Protein AF-A0A8S2L380-F1 (afdb_monomer_lite)

Secondary structure (DSSP, 8-state):
--HHHHHHHHHHHHHHHHHHHH---SPPPHHHHHHHHHHHHHHHGGGS---HHHHHHHHHHHHHTT--HHHHHHHHT--TTSS-HHHHTTTS---HHHHHHHHHHHHHHHTTTS---HHHHHHHHHHH--

Foldseek 3Di:
DDPVVVVVVLLVQLQVCCCVLQVDNDDDDLLLLLLLLLLLLQLLCQVPDHDPQLLCLSLVVSVSSPRDPVSSVSSSPDDHPPDDNCRSCVPPDQDPSSLVSSLVSSQCSNCSVPDHDPRSVVSSVVSVVD

InterPro domains:
  IPR029024 TerB-like [G3DSA:1.10.3680.10] (6-130)
  IPR029024 TerB-like [SSF158682] (22-128)

Sequence (130 aa):
MSNQSENDLCSRISKWIYHELWNCNYSPSRDNCIAYGKALVNIASADGYLGDDELNWVVGYMAAIGAPADTIETIKKYKANSEQFDDIFKNVKATTSAKTGLIYDGFKAASADNVLHDREKDAIYKLGDK

pLDDT: mean 88.64, std 9.22, range [52.59, 98.38]

Radius of gyration: 14.62 Å; chains: 1; bounding box: 38×32×36 Å

Organism: NCBI:txid1234261

Structure (mmCIF, N/CA/C/O backbone):
data_AF-A0A8S2L380-F1
#
_entry.id   AF-A0A8S2L380-F1
#
loop_
_atom_site.group_PDB
_atom_site.id
_atom_site.type_symbol
_atom_site.label_atom_id
_atom_site.label_alt_id
_atom_site.label_comp_id
_atom_site.label_asym_id
_atom_site.label_entity_id
_atom_site.label_seq_id
_atom_site.pdbx_PDB_ins_code
_atom_site.Cartn_x
_atom_site.Cartn_y
_atom_site.Cartn_z
_atom_site.occupancy
_atom_site.B_iso_or_equiv
_atom_site.auth_seq_id
_atom_site.auth_comp_id
_atom_site.auth_asym_id
_atom_site.auth_atom_id
_atom_site.pdbx_PDB_model_num
ATOM 1 N N . MET A 1 1 ? 21.328 -15.653 -15.738 1.00 53.34 1 MET A N 1
ATOM 2 C CA . MET A 1 1 ? 20.736 -14.644 -16.643 1.00 53.34 1 MET A CA 1
ATOM 3 C C . MET A 1 1 ? 21.365 -13.301 -16.294 1.00 53.34 1 MET A C 1
ATOM 5 O O . MET A 1 1 ? 21.823 -13.156 -15.171 1.00 53.34 1 MET A O 1
ATOM 9 N N . SER A 1 2 ? 21.544 -12.375 -17.239 1.00 63.50 2 SER A N 1
ATOM 10 C CA . SER A 1 2 ? 22.141 -11.070 -16.907 1.00 63.50 2 SER A CA 1
ATOM 11 C C . SER A 1 2 ? 21.123 -10.213 -16.144 1.00 63.50 2 SER A C 1
ATOM 13 O O . SER A 1 2 ? 19.939 -10.249 -16.486 1.00 63.50 2 SER A O 1
ATOM 15 N N . ASN A 1 3 ? 21.570 -9.391 -15.183 1.00 70.56 3 ASN A N 1
ATOM 16 C CA . ASN A 1 3 ? 20.704 -8.446 -14.449 1.00 70.56 3 ASN A CA 1
ATOM 17 C C . ASN A 1 3 ? 19.871 -7.555 -15.395 1.00 70.56 3 ASN A C 1
ATOM 19 O O . ASN A 1 3 ? 18.764 -7.145 -15.069 1.00 70.56 3 ASN A O 1
ATOM 23 N N . GLN A 1 4 ? 20.377 -7.290 -16.604 1.00 70.00 4 GLN A N 1
ATOM 24 C CA . GLN A 1 4 ? 19.674 -6.545 -17.651 1.00 70.00 4 GLN A CA 1
ATOM 25 C C . GLN A 1 4 ? 18.389 -7.249 -18.132 1.00 70.00 4 GLN A C 1
ATOM 27 O O . GLN A 1 4 ? 17.383 -6.588 -18.369 1.00 70.00 4 GLN A O 1
ATOM 32 N N . SER A 1 5 ? 18.423 -8.578 -18.281 1.00 70.69 5 SER A N 1
ATOM 33 C CA . SER A 1 5 ? 17.288 -9.375 -18.776 1.00 70.69 5 SER A CA 1
ATOM 34 C C . SER A 1 5 ? 16.176 -9.535 -17.735 1.00 70.69 5 SER A C 1
ATOM 36 O O . SER A 1 5 ? 14.998 -9.486 -18.080 1.00 70.69 5 SER A O 1
ATOM 38 N N . GLU A 1 6 ? 16.541 -9.648 -16.457 1.00 69.81 6 GLU A N 1
ATOM 39 C CA . GLU A 1 6 ? 15.591 -9.704 -15.340 1.00 69.81 6 GLU A CA 1
ATOM 40 C C . GLU A 1 6 ? 14.911 -8.345 -15.123 1.00 69.81 6 GLU A C 1
ATOM 42 O O . GLU A 1 6 ? 13.691 -8.277 -14.984 1.00 69.81 6 GLU A O 1
ATOM 47 N N . ASN A 1 7 ? 15.669 -7.247 -15.217 1.00 74.19 7 ASN A N 1
ATOM 48 C CA . ASN A 1 7 ? 15.118 -5.894 -15.128 1.00 74.19 7 ASN A CA 1
ATOM 49 C C . ASN A 1 7 ? 14.128 -5.572 -16.266 1.00 74.19 7 ASN A C 1
ATOM 51 O O . ASN A 1 7 ? 13.128 -4.891 -16.029 1.00 74.19 7 ASN A O 1
ATOM 55 N N . ASP A 1 8 ? 14.366 -6.074 -17.486 1.00 82.88 8 ASP A N 1
ATOM 56 C CA . ASP A 1 8 ? 13.430 -5.903 -18.610 1.00 82.88 8 ASP A CA 1
ATOM 57 C C . ASP A 1 8 ? 12.108 -6.651 -18.367 1.00 82.88 8 ASP A C 1
ATOM 59 O O . ASP A 1 8 ? 11.029 -6.100 -18.592 1.00 82.88 8 ASP A O 1
ATOM 63 N N . LEU A 1 9 ? 12.170 -7.879 -17.839 1.00 84.69 9 LEU A N 1
ATOM 64 C CA . LEU A 1 9 ? 10.977 -8.661 -17.496 1.00 84.69 9 LEU A CA 1
ATOM 65 C C . LEU A 1 9 ? 10.153 -7.996 -16.389 1.00 84.69 9 LEU A C 1
ATOM 67 O O . LEU A 1 9 ? 8.947 -7.819 -16.564 1.00 84.69 9 LEU A O 1
ATOM 71 N N . CYS A 1 10 ? 10.786 -7.563 -15.296 1.00 81.12 10 CYS A N 1
ATOM 72 C CA . CYS A 1 10 ? 10.098 -6.853 -14.215 1.00 81.12 10 CYS A CA 1
ATOM 73 C C . CYS A 1 10 ? 9.415 -5.576 -14.723 1.00 81.12 10 CYS A C 1
ATOM 75 O O . CYS A 1 10 ? 8.253 -5.331 -14.410 1.00 81.12 10 CYS A O 1
ATOM 77 N N . SER A 1 11 ? 10.087 -4.801 -15.583 1.00 83.62 11 SER A N 1
ATOM 78 C CA . SER A 1 11 ? 9.493 -3.599 -16.182 1.00 83.62 11 SER A CA 1
ATOM 79 C C . SER A 1 11 ? 8.260 -3.912 -17.039 1.00 83.62 11 SER A C 1
ATOM 81 O O . SER A 1 11 ? 7.266 -3.180 -16.986 1.00 83.62 11 SER A O 1
ATOM 83 N N . ARG A 1 12 ? 8.291 -5.002 -17.818 1.00 87.88 12 ARG A N 1
ATOM 84 C CA . ARG A 1 12 ? 7.144 -5.452 -18.625 1.00 87.88 12 ARG A CA 1
ATOM 85 C C . ARG A 1 12 ? 5.977 -5.906 -17.754 1.00 87.88 12 ARG A C 1
ATOM 87 O O . ARG A 1 12 ? 4.847 -5.513 -18.036 1.00 87.88 12 ARG A O 1
ATOM 94 N N . ILE A 1 13 ? 6.250 -6.684 -16.705 1.00 88.94 13 ILE A N 1
ATOM 95 C CA . ILE A 1 13 ? 5.231 -7.166 -15.762 1.00 88.94 13 ILE A CA 1
ATOM 96 C C . ILE A 1 13 ? 4.546 -5.981 -15.088 1.00 88.94 13 ILE A C 1
ATOM 98 O O . ILE A 1 13 ? 3.323 -5.884 -15.142 1.00 88.94 13 ILE A O 1
ATOM 102 N N . SER A 1 14 ? 5.315 -5.036 -14.542 1.00 87.50 14 SER A N 1
ATOM 103 C CA . SER A 1 14 ? 4.752 -3.840 -13.917 1.00 87.50 14 SER A CA 1
ATOM 104 C C . SER A 1 14 ? 3.852 -3.076 -14.876 1.00 87.50 14 SER A C 1
ATOM 106 O O . SER A 1 14 ? 2.713 -2.792 -14.532 1.00 87.50 14 SER A O 1
ATOM 108 N N . LYS A 1 15 ? 4.313 -2.772 -16.096 1.00 88.25 15 LYS A N 1
ATOM 109 C CA . LYS A 1 15 ? 3.490 -2.060 -17.092 1.00 88.25 15 LYS A CA 1
ATOM 110 C C . LYS A 1 15 ? 2.188 -2.792 -17.405 1.00 88.25 15 LYS A C 1
ATOM 112 O O . LYS A 1 15 ? 1.154 -2.142 -17.509 1.00 88.25 15 LYS A O 1
ATOM 117 N N . TRP A 1 16 ? 2.239 -4.116 -17.541 1.00 91.00 16 TRP A N 1
ATOM 118 C CA . TRP A 1 16 ? 1.042 -4.921 -17.769 1.00 91.00 16 TRP A CA 1
ATOM 119 C C . TRP A 1 16 ? 0.072 -4.833 -16.584 1.00 91.00 16 TRP A C 1
ATOM 121 O O . TRP A 1 16 ? -1.102 -4.552 -16.795 1.00 91.00 16 TRP A O 1
ATOM 131 N N . ILE A 1 17 ? 0.565 -4.966 -15.348 1.00 91.25 17 ILE A N 1
ATOM 132 C CA . ILE A 1 17 ? -0.257 -4.826 -14.137 1.00 91.25 17 ILE A CA 1
ATOM 133 C C . ILE A 1 17 ? -0.867 -3.423 -14.048 1.00 91.25 17 ILE A C 1
ATOM 135 O O . ILE A 1 17 ? -2.055 -3.293 -13.766 1.00 91.25 17 ILE A O 1
ATOM 139 N N . TYR A 1 18 ? -0.089 -2.370 -14.326 1.00 88.94 18 TYR A N 1
ATOM 140 C CA . TYR A 1 18 ? -0.599 -0.998 -14.268 1.00 88.94 18 TYR A CA 1
ATOM 141 C C . TYR A 1 18 ? -1.708 -0.739 -15.293 1.00 88.94 18 TYR A C 1
ATOM 143 O O . TYR A 1 18 ? -2.679 -0.035 -14.998 1.00 88.94 18 TYR A O 1
ATOM 151 N N . HIS A 1 19 ? -1.579 -1.325 -16.483 1.00 89.19 19 HIS A N 1
ATOM 152 C CA . HIS A 1 19 ? -2.618 -1.279 -17.501 1.00 89.19 19 HIS A CA 1
ATOM 153 C C . HIS A 1 19 ? -3.859 -2.065 -17.063 1.00 89.19 19 HIS A C 1
ATOM 155 O O . HIS A 1 19 ? -4.964 -1.543 -17.150 1.00 89.19 19 HIS A O 1
ATOM 161 N N . GLU A 1 20 ? -3.687 -3.280 -16.548 1.00 90.19 20 GLU A N 1
ATOM 162 C CA . GLU A 1 20 ? -4.804 -4.148 -16.166 1.00 90.19 20 GLU A CA 1
ATOM 163 C C . GLU A 1 20 ? -5.613 -3.587 -14.990 1.00 90.19 20 GLU A C 1
ATOM 165 O O . GLU A 1 20 ? -6.840 -3.561 -15.030 1.00 90.19 20 GLU A O 1
ATOM 170 N N . LEU A 1 21 ? -4.936 -3.101 -13.947 1.00 86.00 21 LEU A N 1
ATOM 171 C CA . LEU A 1 21 ? -5.601 -2.644 -12.726 1.00 86.00 21 LEU A CA 1
ATOM 172 C C . LEU A 1 21 ? -6.127 -1.208 -12.828 1.00 86.00 21 LEU A C 1
ATOM 174 O O . LEU A 1 21 ? -7.154 -0.890 -12.231 1.00 86.00 21 LEU A O 1
ATOM 178 N N . TRP A 1 22 ? -5.438 -0.332 -13.569 1.00 83.81 22 TRP A N 1
ATOM 179 C CA . TRP A 1 22 ? -5.740 1.107 -13.561 1.00 83.81 22 TRP A CA 1
ATOM 180 C C . TRP A 1 22 ? -5.792 1.764 -14.940 1.00 83.81 22 TRP A C 1
ATOM 182 O O . TRP A 1 22 ? -5.921 2.988 -15.019 1.00 83.81 22 TRP A O 1
ATOM 192 N N . ASN A 1 23 ? -5.695 0.990 -16.026 1.00 86.50 23 ASN A N 1
ATOM 193 C CA . ASN A 1 23 ? -5.624 1.499 -17.399 1.00 86.50 23 ASN A CA 1
ATOM 194 C C . ASN A 1 23 ? -4.481 2.520 -17.600 1.00 86.50 23 ASN A C 1
ATOM 196 O O . ASN A 1 23 ? -4.580 3.468 -18.384 1.00 86.50 23 ASN A O 1
ATOM 200 N N . CYS A 1 24 ? -3.383 2.341 -16.856 1.00 82.12 24 CYS A N 1
ATOM 201 C CA . CYS A 1 24 ? -2.204 3.199 -16.886 1.00 82.12 24 CYS A CA 1
ATOM 202 C C . CYS A 1 24 ? -1.078 2.537 -17.689 1.00 82.12 24 CYS A C 1
ATOM 204 O O . CYS A 1 24 ? -0.562 1.491 -17.315 1.00 82.12 24 CYS A O 1
ATOM 206 N N . ASN A 1 25 ? -0.618 3.196 -18.754 1.00 81.44 25 ASN A N 1
ATOM 207 C CA . ASN A 1 25 ? 0.474 2.701 -19.609 1.00 81.44 25 ASN A CA 1
ATOM 208 C C . ASN A 1 25 ? 1.874 3.169 -19.172 1.00 81.44 25 ASN A C 1
ATOM 210 O O . ASN A 1 25 ? 2.824 3.151 -19.957 1.00 81.44 25 ASN A O 1
ATOM 214 N N . TYR A 1 26 ? 2.013 3.624 -17.929 1.00 81.19 26 TYR A N 1
ATOM 215 C CA . TYR A 1 26 ? 3.267 4.111 -17.366 1.00 81.19 26 TYR A CA 1
ATOM 216 C C . TYR A 1 26 ? 3.457 3.575 -15.949 1.00 81.19 26 TYR A C 1
ATOM 218 O O . TYR A 1 26 ? 2.492 3.314 -15.234 1.00 81.19 26 TYR A O 1
ATOM 226 N N . SER A 1 27 ? 4.714 3.443 -15.536 1.00 81.06 27 SER A N 1
ATOM 227 C CA . SER A 1 27 ? 5.058 3.128 -14.151 1.00 81.06 27 SER A CA 1
ATOM 228 C C . SER A 1 27 ? 5.076 4.420 -13.323 1.00 81.06 27 SER A C 1
ATOM 230 O O . SER A 1 27 ? 5.678 5.403 -13.771 1.00 81.06 27 SER A O 1
ATOM 232 N N . PRO A 1 28 ? 4.439 4.462 -12.140 1.00 85.50 28 PRO A N 1
ATOM 233 C CA . PRO A 1 28 ? 4.523 5.604 -11.238 1.00 85.50 28 PRO A CA 1
ATOM 234 C C . PRO A 1 28 ? 5.967 5.895 -10.815 1.00 85.50 28 PRO A C 1
ATOM 236 O O . PRO A 1 28 ? 6.833 5.019 -10.830 1.00 85.50 28 PRO A O 1
ATOM 239 N N . SER A 1 29 ? 6.229 7.138 -10.406 1.00 88.88 29 SER A N 1
ATOM 240 C CA . SER A 1 29 ? 7.504 7.483 -9.779 1.00 88.88 29 SER A CA 1
ATOM 241 C C . SER A 1 29 ? 7.656 6.778 -8.429 1.00 88.88 29 SER A C 1
ATOM 243 O O . SER A 1 29 ? 6.675 6.408 -7.782 1.00 88.88 29 SER A O 1
ATOM 245 N N . ARG A 1 30 ? 8.902 6.667 -7.960 1.00 90.75 30 ARG A N 1
ATOM 246 C CA . ARG A 1 30 ? 9.223 6.166 -6.618 1.00 90.75 30 ARG A CA 1
ATOM 247 C C . ARG A 1 30 ? 8.422 6.883 -5.526 1.00 90.75 30 ARG A C 1
ATOM 249 O O . ARG A 1 30 ? 7.841 6.229 -4.669 1.00 90.75 30 ARG A O 1
ATOM 256 N N . ASP A 1 31 ? 8.348 8.210 -5.593 1.00 91.50 31 ASP A N 1
ATOM 257 C CA . ASP A 1 31 ? 7.641 9.014 -4.592 1.00 91.50 31 ASP A CA 1
ATOM 258 C C . ASP A 1 31 ? 6.129 8.765 -4.620 1.00 91.50 31 ASP A C 1
ATOM 260 O O . ASP A 1 31 ? 5.511 8.679 -3.561 1.00 91.50 31 ASP A O 1
ATOM 264 N N . ASN A 1 32 ? 5.541 8.550 -5.806 1.00 90.62 32 ASN A N 1
ATOM 265 C CA . ASN A 1 32 ? 4.141 8.134 -5.919 1.00 90.62 32 ASN A CA 1
ATOM 266 C C . ASN A 1 32 ? 3.917 6.766 -5.259 1.00 90.62 32 ASN A C 1
ATOM 268 O O . ASN A 1 32 ? 2.939 6.605 -4.534 1.00 90.62 32 ASN A O 1
ATOM 272 N N . CYS A 1 33 ? 4.818 5.799 -5.465 1.00 92.19 33 CYS A N 1
ATOM 273 C CA . CYS A 1 33 ? 4.727 4.489 -4.817 1.00 92.19 33 CYS A CA 1
ATOM 274 C C . CYS A 1 33 ? 4.848 4.596 -3.289 1.00 92.19 33 CYS A C 1
ATOM 276 O O . CYS A 1 33 ? 4.073 3.970 -2.572 1.00 92.19 33 CYS A O 1
ATOM 278 N N . ILE A 1 34 ? 5.780 5.410 -2.779 1.00 94.44 34 ILE A N 1
ATOM 279 C CA . ILE A 1 34 ? 5.928 5.640 -1.334 1.00 94.44 34 ILE A CA 1
ATOM 280 C C . ILE A 1 34 ? 4.653 6.263 -0.761 1.00 94.44 34 ILE A C 1
ATOM 282 O O . ILE A 1 34 ? 4.144 5.775 0.245 1.00 94.44 34 ILE A O 1
ATOM 286 N N . ALA A 1 35 ? 4.126 7.312 -1.397 1.00 93.69 35 ALA A N 1
ATOM 287 C CA . ALA A 1 35 ? 2.904 7.969 -0.945 1.00 93.69 35 ALA A CA 1
ATOM 288 C C . ALA A 1 35 ? 1.715 6.996 -0.931 1.00 93.69 35 ALA A C 1
ATOM 290 O O . ALA A 1 35 ? 0.987 6.929 0.057 1.00 93.69 35 ALA A O 1
ATOM 291 N N . TYR A 1 36 ? 1.569 6.184 -1.981 1.00 94.06 36 TYR A N 1
ATOM 292 C CA . TYR A 1 36 ? 0.514 5.175 -2.070 1.00 94.06 36 TYR A CA 1
ATOM 293 C C . TYR A 1 36 ? 0.625 4.117 -0.965 1.00 94.06 36 TYR A C 1
ATOM 295 O O . TYR A 1 36 ? -0.346 3.846 -0.266 1.00 94.06 36 TYR A O 1
ATOM 303 N N . GLY A 1 37 ? 1.821 3.563 -0.747 1.00 95.94 37 GLY A N 1
ATOM 304 C CA . GLY A 1 37 ? 2.050 2.562 0.295 1.00 95.94 37 GLY A CA 1
ATOM 305 C C . GLY A 1 37 ? 1.826 3.105 1.709 1.00 95.94 37 GLY A C 1
ATOM 306 O O . GLY A 1 37 ? 1.177 2.449 2.519 1.00 95.94 37 GLY A O 1
ATOM 307 N N . LYS A 1 38 ? 2.295 4.325 2.004 1.00 95.69 38 LYS A N 1
ATOM 308 C CA . LYS A 1 38 ? 2.020 4.999 3.286 1.00 95.69 38 LYS A CA 1
ATOM 309 C C . LYS A 1 38 ? 0.527 5.217 3.506 1.00 95.69 38 LYS A C 1
ATOM 311 O O . LYS A 1 38 ? 0.032 5.001 4.608 1.00 95.69 38 LYS A O 1
ATOM 316 N N . ALA A 1 39 ? -0.182 5.631 2.457 1.00 94.56 39 ALA A N 1
ATOM 317 C CA . ALA A 1 39 ? -1.621 5.811 2.510 1.00 94.56 39 ALA A CA 1
ATOM 318 C C . ALA A 1 39 ? -2.331 4.492 2.843 1.00 94.56 39 ALA A C 1
ATOM 320 O O . ALA A 1 39 ? -3.140 4.485 3.761 1.00 94.56 39 ALA A O 1
ATOM 321 N N . LEU A 1 40 ? -1.975 3.378 2.192 1.00 96.69 40 LEU A N 1
ATOM 322 C CA . LEU A 1 40 ? -2.525 2.056 2.523 1.00 96.69 40 LEU A CA 1
ATOM 323 C C . LEU A 1 40 ? -2.270 1.659 3.983 1.00 96.69 40 LEU A C 1
ATOM 325 O O . LEU A 1 40 ? -3.195 1.210 4.651 1.00 96.69 40 LEU A O 1
ATOM 329 N N . VAL A 1 41 ? -1.054 1.878 4.498 1.00 97.12 41 VAL A N 1
ATOM 330 C CA . VAL A 1 41 ? -0.741 1.613 5.913 1.00 97.12 41 VAL A CA 1
ATOM 331 C C . VAL A 1 41 ? -1.612 2.461 6.844 1.00 97.12 41 VAL A C 1
ATOM 333 O O . VAL A 1 41 ? -2.126 1.946 7.831 1.00 97.12 41 VAL A O 1
ATOM 336 N N . ASN A 1 42 ? -1.822 3.744 6.539 1.00 95.25 42 ASN A N 1
ATOM 337 C CA . ASN A 1 42 ? -2.707 4.604 7.331 1.00 95.25 42 ASN A CA 1
ATOM 338 C C . ASN A 1 42 ? -4.181 4.178 7.266 1.00 95.25 42 ASN A C 1
ATOM 340 O O . ASN A 1 42 ? -4.891 4.368 8.246 1.00 95.25 42 ASN A O 1
ATOM 344 N N . ILE A 1 43 ? -4.647 3.635 6.135 1.00 95.31 43 ILE A N 1
ATOM 345 C CA . ILE A 1 43 ? -6.013 3.101 6.021 1.00 95.31 43 ILE A CA 1
ATOM 346 C C . ILE A 1 43 ? -6.169 1.875 6.913 1.00 95.31 43 ILE A C 1
ATOM 348 O O . ILE A 1 43 ? -7.066 1.866 7.746 1.00 95.31 43 ILE A O 1
ATOM 352 N N . ALA A 1 44 ? -5.295 0.879 6.735 1.00 96.50 44 ALA A N 1
ATOM 353 C CA . ALA A 1 44 ? -5.334 -0.370 7.492 1.00 96.50 44 ALA A CA 1
ATOM 354 C C . ALA A 1 44 ? -5.222 -0.108 8.999 1.00 96.50 44 ALA A C 1
ATOM 356 O O . ALA A 1 44 ? -5.996 -0.613 9.785 1.00 96.50 44 ALA A O 1
ATOM 357 N N . SER A 1 45 ? -4.362 0.830 9.398 1.00 95.94 45 SER A N 1
ATOM 358 C CA . SER A 1 45 ? -4.165 1.165 10.813 1.00 95.94 45 SER A CA 1
ATOM 359 C C . SER A 1 45 ? -5.126 2.196 11.411 1.00 95.94 45 SER A C 1
ATOM 361 O O . SER A 1 45 ? -4.833 2.796 12.456 1.00 95.94 45 SER A O 1
ATOM 363 N N . ALA A 1 46 ? -6.241 2.491 10.742 1.00 93.94 46 ALA A N 1
ATOM 364 C CA . ALA A 1 46 ? -7.142 3.560 11.163 1.00 93.94 46 ALA A CA 1
ATOM 365 C C . ALA A 1 46 ? -7.897 3.234 12.462 1.00 93.94 46 ALA A C 1
ATOM 367 O O . ALA A 1 46 ? -8.335 4.147 13.173 1.00 93.94 46 ALA A O 1
ATOM 368 N N . ASP A 1 47 ? -8.048 1.954 12.802 1.00 92.31 47 ASP A N 1
ATOM 369 C CA . ASP A 1 47 ? -8.634 1.524 14.069 1.00 92.31 47 ASP A CA 1
ATOM 370 C C . ASP A 1 47 ? -7.722 1.810 15.284 1.00 92.31 47 ASP A C 1
ATOM 372 O O . ASP A 1 47 ? -8.217 2.007 16.403 1.00 92.31 47 ASP A O 1
ATOM 376 N N . GLY A 1 48 ? -6.422 1.990 15.033 1.00 92.62 48 GLY A N 1
ATOM 377 C CA . GLY A 1 48 ? -5.365 2.252 16.004 1.00 92.62 48 GLY A CA 1
ATOM 378 C C . GLY A 1 48 ? -4.313 1.142 16.090 1.00 92.62 48 GLY A C 1
ATOM 379 O O . GLY A 1 48 ? -3.346 1.300 16.842 1.00 92.62 48 GLY A O 1
ATOM 380 N N . TYR A 1 49 ? -4.471 0.053 15.342 1.00 93.62 49 TYR A N 1
ATOM 381 C CA . TYR A 1 49 ? -3.575 -1.093 15.313 1.00 93.62 49 TYR A CA 1
ATOM 382 C C . TYR A 1 49 ? -3.246 -1.467 13.865 1.00 93.62 49 TYR A C 1
ATOM 384 O O . TYR A 1 49 ? -4.047 -1.261 12.979 1.00 93.62 49 TYR A O 1
ATOM 392 N N . LEU A 1 50 ? -2.035 -1.960 13.604 1.00 95.56 50 LEU A N 1
ATOM 393 C CA . LEU A 1 50 ? -1.686 -2.522 12.299 1.00 95.56 50 LEU A CA 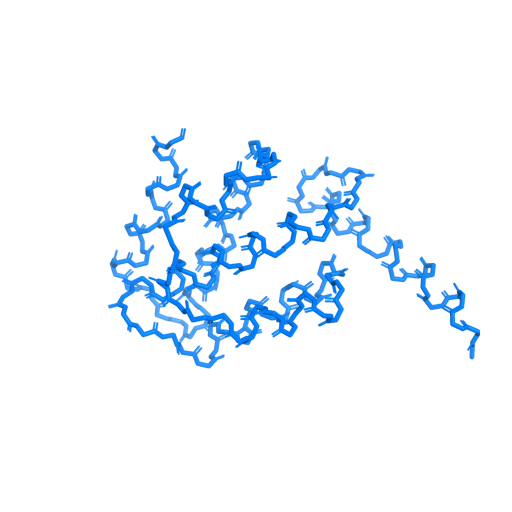1
ATOM 394 C C . LEU A 1 50 ? -1.284 -3.972 12.527 1.00 95.56 50 LEU A C 1
ATOM 396 O O . LEU A 1 50 ? -0.267 -4.226 13.182 1.00 95.56 50 LEU A O 1
ATOM 400 N N . GLY A 1 51 ? -2.084 -4.894 12.012 1.00 95.44 51 GLY A N 1
ATOM 401 C CA . GLY A 1 51 ? -1.819 -6.320 12.060 1.00 95.44 51 GLY A CA 1
ATOM 402 C C . GLY A 1 51 ? -0.730 -6.748 11.077 1.00 95.44 51 GLY A C 1
ATOM 403 O O . GLY A 1 51 ? -0.457 -6.092 10.066 1.00 95.44 51 GLY A O 1
ATOM 404 N N . ASP A 1 52 ? -0.117 -7.899 11.360 1.00 96.94 52 ASP A N 1
ATOM 405 C CA . ASP A 1 52 ? 0.898 -8.482 10.479 1.00 96.94 52 ASP A CA 1
ATOM 406 C C . ASP A 1 52 ? 0.313 -8.839 9.103 1.00 96.94 52 ASP A C 1
ATOM 408 O O . ASP A 1 52 ? 0.976 -8.627 8.088 1.00 96.94 52 ASP A O 1
ATOM 412 N N . ASP A 1 53 ? -0.926 -9.339 9.044 1.00 98.00 53 ASP A N 1
ATOM 413 C CA . ASP A 1 53 ? -1.587 -9.721 7.788 1.00 98.00 53 ASP A CA 1
ATOM 414 C C . ASP A 1 53 ? -1.848 -8.510 6.883 1.00 98.00 53 ASP A C 1
ATOM 416 O O . ASP A 1 53 ? -1.566 -8.562 5.684 1.00 98.00 53 ASP A O 1
ATOM 420 N N . GLU A 1 54 ? -2.283 -7.387 7.454 1.00 98.12 54 GLU A N 1
ATOM 421 C CA . GLU A 1 54 ? -2.501 -6.133 6.728 1.00 98.12 54 GLU A CA 1
ATOM 422 C C . GLU A 1 54 ? -1.185 -5.563 6.192 1.00 98.12 54 GLU A C 1
ATOM 424 O O . GLU A 1 54 ? -1.072 -5.219 5.011 1.00 98.12 54 GLU A O 1
ATOM 429 N N . LEU A 1 55 ? -0.144 -5.512 7.033 1.00 97.44 55 LEU A N 1
ATOM 430 C CA . LEU A 1 55 ? 1.171 -5.037 6.610 1.00 97.44 55 LEU A CA 1
ATOM 431 C C . LEU A 1 55 ? 1.770 -5.945 5.526 1.00 97.44 55 LEU A C 1
ATOM 433 O O . LEU A 1 55 ? 2.308 -5.449 4.531 1.00 97.44 55 LEU A O 1
ATOM 437 N N . ASN A 1 56 ? 1.661 -7.266 5.686 1.00 98.06 56 ASN A N 1
ATOM 438 C CA . ASN A 1 56 ? 2.116 -8.235 4.692 1.00 98.06 56 ASN A CA 1
ATOM 439 C C . ASN A 1 56 ? 1.353 -8.084 3.377 1.00 98.06 56 ASN A C 1
ATOM 441 O O . ASN A 1 56 ? 1.972 -8.160 2.311 1.00 98.06 56 ASN A O 1
ATOM 445 N N . TRP A 1 57 ? 0.047 -7.814 3.435 1.00 98.38 57 TRP A N 1
ATOM 446 C CA . TRP A 1 57 ? -0.752 -7.525 2.252 1.00 98.38 57 TRP A CA 1
ATOM 447 C C . TRP A 1 57 ? -0.233 -6.283 1.529 1.00 98.38 57 TRP A C 1
ATOM 449 O O . TRP A 1 57 ? 0.069 -6.358 0.337 1.00 98.38 57 TRP A O 1
ATOM 459 N N . VAL A 1 58 ? -0.035 -5.166 2.242 1.00 98.12 58 VAL A N 1
ATOM 460 C CA . VAL A 1 58 ? 0.475 -3.919 1.645 1.00 98.12 58 VAL A CA 1
ATOM 461 C C . VAL A 1 58 ? 1.849 -4.141 1.015 1.00 98.12 58 VAL A C 1
ATOM 463 O O . VAL A 1 58 ? 2.083 -3.748 -0.127 1.00 98.12 58 VAL A O 1
ATOM 466 N N . VAL A 1 59 ? 2.768 -4.805 1.715 1.00 97.75 59 VAL A N 1
ATOM 467 C CA . VAL A 1 59 ? 4.117 -5.073 1.197 1.00 97.75 59 VAL A CA 1
ATOM 468 C C . VAL A 1 59 ? 4.075 -5.994 -0.022 1.00 97.75 59 VAL A C 1
ATOM 470 O O . VAL A 1 59 ? 4.720 -5.698 -1.030 1.00 97.75 59 VAL A O 1
ATOM 473 N N . GLY A 1 60 ? 3.312 -7.085 0.048 1.00 97.31 60 GLY A N 1
ATOM 474 C CA . GLY A 1 60 ? 3.154 -8.029 -1.055 1.00 97.31 60 GLY A CA 1
ATOM 475 C C . GLY A 1 60 ? 2.549 -7.363 -2.286 1.00 97.31 60 GLY A C 1
ATOM 476 O O . GLY A 1 60 ? 3.044 -7.550 -3.397 1.00 97.31 60 GLY A O 1
ATOM 477 N N . TYR A 1 61 ? 1.545 -6.513 -2.083 1.00 96.50 61 TYR A N 1
ATOM 478 C CA . TYR A 1 61 ? 0.927 -5.732 -3.142 1.00 96.50 61 TYR A CA 1
ATOM 479 C C . TYR A 1 61 ? 1.920 -4.781 -3.816 1.00 96.50 61 TYR A C 1
ATOM 481 O O . TYR A 1 61 ? 2.090 -4.816 -5.035 1.00 96.50 61 TYR A O 1
ATOM 489 N N . MET A 1 62 ? 2.645 -3.985 -3.024 1.00 95.56 62 MET A N 1
ATOM 490 C CA . MET A 1 62 ? 3.644 -3.043 -3.534 1.00 95.56 62 MET A CA 1
ATOM 491 C C . MET A 1 62 ? 4.770 -3.763 -4.291 1.00 95.56 62 MET A C 1
ATOM 493 O O . MET A 1 62 ? 5.224 -3.283 -5.331 1.00 95.56 62 MET A O 1
ATOM 497 N N . ALA A 1 63 ? 5.188 -4.941 -3.820 1.00 93.50 63 ALA A N 1
ATOM 498 C CA . ALA A 1 63 ? 6.141 -5.788 -4.531 1.00 93.50 63 ALA A CA 1
ATOM 499 C C . ALA A 1 63 ? 5.576 -6.308 -5.863 1.00 93.50 63 ALA A C 1
ATOM 501 O O . ALA A 1 63 ? 6.265 -6.247 -6.881 1.00 93.50 63 ALA A O 1
ATOM 502 N N . ALA A 1 64 ? 4.321 -6.768 -5.880 1.00 91.94 64 ALA A N 1
ATOM 503 C CA . ALA A 1 64 ? 3.674 -7.311 -7.073 1.00 91.94 64 ALA A CA 1
ATOM 504 C C . ALA A 1 64 ? 3.541 -6.269 -8.192 1.00 91.94 64 ALA A C 1
ATOM 506 O O . ALA A 1 64 ? 3.789 -6.580 -9.355 1.00 91.94 64 ALA A O 1
ATOM 507 N N . ILE A 1 65 ? 3.236 -5.014 -7.852 1.00 90.00 65 ILE A N 1
ATOM 508 C CA . ILE A 1 65 ? 3.151 -3.910 -8.825 1.00 90.00 65 ILE A CA 1
ATOM 509 C C . ILE A 1 65 ? 4.541 -3.371 -9.231 1.00 90.00 65 ILE A C 1
ATOM 511 O O . ILE A 1 65 ? 4.653 -2.439 -10.031 1.00 90.00 65 ILE A O 1
ATOM 515 N N . GLY A 1 66 ? 5.617 -3.972 -8.709 1.00 89.69 66 GLY A N 1
ATOM 516 C CA . GLY A 1 66 ? 7.014 -3.676 -9.028 1.00 89.69 66 GLY A CA 1
ATOM 517 C C . GLY A 1 66 ? 7.564 -2.409 -8.383 1.00 89.69 66 GLY A C 1
ATOM 518 O O . GLY A 1 66 ? 8.390 -1.721 -8.986 1.00 89.69 66 GLY A O 1
ATOM 519 N N . ALA A 1 67 ? 7.122 -2.078 -7.167 1.00 91.75 67 ALA A N 1
ATOM 520 C CA . ALA A 1 67 ? 7.772 -1.032 -6.391 1.00 91.75 67 ALA A CA 1
ATOM 521 C C . ALA A 1 67 ? 9.246 -1.404 -6.100 1.00 91.75 67 ALA A C 1
ATOM 523 O O . ALA A 1 67 ? 9.543 -2.564 -5.804 1.00 91.75 67 ALA A O 1
ATOM 524 N N . PRO A 1 68 ? 10.182 -0.438 -6.146 1.00 91.31 68 PRO A N 1
ATOM 525 C CA . PRO A 1 68 ? 11.581 -0.680 -5.803 1.00 91.31 68 PRO A CA 1
ATOM 526 C C . PRO A 1 68 ? 11.768 -1.240 -4.383 1.00 91.31 68 PRO A C 1
ATOM 528 O O . PRO A 1 68 ? 11.037 -0.881 -3.460 1.00 91.31 68 PRO A O 1
ATOM 531 N N . ALA A 1 69 ? 12.790 -2.074 -4.174 1.00 92.12 69 ALA A N 1
ATOM 532 C CA . ALA A 1 69 ? 13.035 -2.726 -2.881 1.00 92.12 69 ALA A CA 1
ATOM 533 C C . ALA A 1 69 ? 13.211 -1.732 -1.717 1.00 92.12 69 ALA A C 1
ATOM 535 O O . ALA A 1 69 ? 12.700 -1.948 -0.622 1.00 92.12 69 ALA A O 1
ATOM 536 N N . ASP A 1 70 ? 13.874 -0.602 -1.955 1.00 93.94 70 ASP A N 1
ATOM 537 C CA . ASP A 1 70 ? 14.046 0.462 -0.964 1.00 93.94 70 ASP A CA 1
ATOM 538 C C . ASP A 1 70 ? 12.726 1.186 -0.633 1.00 93.94 70 ASP A C 1
ATOM 540 O O . ASP A 1 70 ? 12.535 1.659 0.489 1.00 93.94 70 ASP A O 1
ATOM 544 N N . THR A 1 71 ? 11.786 1.233 -1.582 1.00 94.88 71 THR A N 1
ATOM 545 C CA . THR A 1 71 ? 10.419 1.729 -1.356 1.00 94.88 71 THR A CA 1
ATOM 546 C C . THR A 1 71 ? 9.650 0.780 -0.447 1.00 94.88 71 THR A C 1
ATOM 548 O O . THR A 1 71 ? 9.035 1.225 0.519 1.00 94.88 71 THR A O 1
ATOM 551 N N . ILE A 1 72 ? 9.744 -0.527 -0.694 1.00 96.38 72 ILE A N 1
ATOM 552 C CA . ILE A 1 72 ? 9.116 -1.554 0.146 1.00 96.38 72 ILE A CA 1
ATOM 553 C C . ILE A 1 72 ? 9.664 -1.488 1.577 1.00 96.38 72 ILE A C 1
ATOM 555 O O . ILE A 1 72 ? 8.896 -1.485 2.537 1.00 96.38 72 ILE A O 1
ATOM 559 N N . GLU A 1 73 ? 10.982 -1.358 1.736 1.00 96.94 73 GLU A N 1
ATOM 560 C CA . GLU A 1 73 ? 11.609 -1.211 3.055 1.00 96.94 73 GLU A CA 1
ATOM 561 C C . GLU A 1 73 ? 11.212 0.090 3.764 1.00 96.94 73 GLU A C 1
ATOM 563 O O . GLU A 1 73 ? 11.093 0.116 4.990 1.00 96.94 73 GLU A O 1
ATOM 568 N N . THR A 1 74 ? 10.969 1.164 3.008 1.00 96.00 74 THR A N 1
ATOM 569 C CA . THR A 1 74 ? 10.426 2.417 3.552 1.00 96.00 74 THR A CA 1
ATOM 570 C C . THR A 1 74 ? 9.016 2.208 4.102 1.00 96.00 74 THR A C 1
ATOM 572 O O . THR A 1 74 ? 8.719 2.665 5.202 1.00 96.00 74 THR A O 1
ATOM 575 N N . ILE A 1 75 ? 8.163 1.489 3.368 1.00 96.31 75 ILE A N 1
ATOM 576 C CA . ILE A 1 75 ? 6.770 1.217 3.755 1.00 96.31 75 ILE A CA 1
ATOM 577 C C . ILE A 1 75 ? 6.711 0.293 4.975 1.00 96.31 75 ILE A C 1
ATOM 579 O O . ILE A 1 75 ? 6.001 0.594 5.926 1.00 96.31 75 ILE A O 1
ATOM 583 N N . LYS A 1 76 ? 7.527 -0.767 5.015 1.00 96.06 76 LYS A N 1
ATOM 584 C CA . LYS A 1 76 ? 7.641 -1.674 6.173 1.00 96.06 76 LYS A CA 1
ATOM 585 C C . LYS A 1 76 ? 7.973 -0.968 7.486 1.00 96.06 76 LYS A C 1
ATOM 587 O O . LYS A 1 76 ? 7.543 -1.399 8.548 1.00 96.06 76 LYS A O 1
ATOM 592 N N . LYS A 1 77 ? 8.799 0.077 7.420 1.00 95.75 77 LYS A N 1
ATOM 593 C CA . LYS A 1 77 ? 9.266 0.839 8.592 1.00 95.75 77 LYS A CA 1
ATOM 594 C C . LYS A 1 77 ? 8.394 2.054 8.884 1.00 95.75 77 LYS A C 1
ATOM 596 O O . LYS A 1 77 ? 8.663 2.778 9.844 1.00 95.75 77 LYS A O 1
ATOM 601 N N . TYR A 1 78 ? 7.404 2.320 8.039 1.00 95.50 78 TYR A N 1
ATOM 602 C CA . TYR A 1 78 ? 6.539 3.467 8.196 1.00 95.50 78 TYR A CA 1
ATOM 603 C C . TYR A 1 78 ? 5.692 3.314 9.457 1.00 95.50 78 TYR A C 1
ATOM 605 O O . TYR A 1 78 ? 5.032 2.300 9.672 1.00 95.50 78 TYR A O 1
ATOM 613 N N . LYS A 1 79 ? 5.715 4.342 10.306 1.00 91.62 79 LYS A N 1
ATOM 614 C CA . LYS A 1 79 ? 4.876 4.381 11.496 1.00 91.62 79 LYS A CA 1
ATOM 615 C C . LYS A 1 79 ? 3.479 4.842 11.091 1.00 91.62 79 LYS A C 1
ATOM 617 O O . LYS A 1 79 ? 3.305 6.001 10.713 1.00 91.62 79 LYS A O 1
ATOM 622 N N . ALA A 1 80 ? 2.514 3.938 11.217 1.00 88.50 80 ALA A N 1
ATOM 623 C CA . ALA A 1 80 ? 1.089 4.211 11.079 1.00 88.50 80 ALA A CA 1
ATOM 624 C C . ALA A 1 80 ? 0.674 5.528 11.759 1.00 88.50 80 ALA A C 1
ATOM 626 O O . AL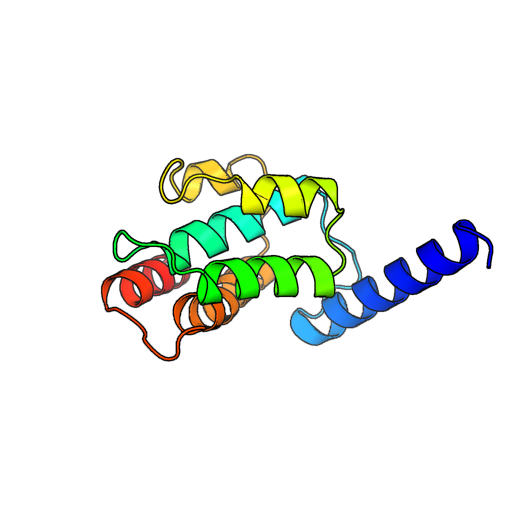A A 1 80 ? 1.111 5.829 12.877 1.00 88.50 80 ALA A O 1
ATOM 627 N N . ASN A 1 81 ? -0.164 6.308 11.073 1.00 81.44 81 ASN A N 1
ATOM 628 C CA . ASN A 1 81 ? -0.750 7.566 11.543 1.00 81.44 81 ASN A CA 1
ATOM 629 C C . ASN A 1 81 ? 0.269 8.663 11.918 1.00 81.44 81 ASN A C 1
ATOM 631 O O . ASN A 1 81 ? -0.065 9.607 12.636 1.00 81.44 81 ASN A O 1
ATOM 635 N N . SER A 1 82 ? 1.518 8.567 11.443 1.00 84.31 82 SER A N 1
ATOM 636 C CA . SER A 1 82 ? 2.550 9.590 11.689 1.00 84.31 82 SER A CA 1
ATOM 637 C C . SER A 1 82 ? 2.430 10.826 10.790 1.00 84.31 82 SER A C 1
ATOM 639 O O . SER A 1 82 ? 2.982 11.872 11.126 1.00 84.31 82 SER A O 1
ATOM 641 N N . GLU A 1 83 ? 1.703 10.724 9.676 1.00 85.62 83 GLU A N 1
ATOM 642 C CA . GLU A 1 83 ? 1.458 11.809 8.718 1.00 85.62 83 GLU A CA 1
ATOM 643 C C . GLU A 1 83 ? -0.032 11.842 8.347 1.00 85.62 83 GLU A C 1
ATOM 645 O O . GLU A 1 83 ? -0.675 10.794 8.260 1.00 85.62 83 GLU A O 1
ATOM 650 N N . GLN A 1 84 ? -0.586 13.035 8.111 1.00 84.81 84 GLN A N 1
ATOM 651 C CA . GLN A 1 84 ? -1.951 13.185 7.596 1.00 84.81 84 GLN A CA 1
ATOM 652 C C . GLN A 1 84 ? -1.996 12.856 6.096 1.00 84.81 84 GLN A C 1
ATOM 654 O O . GLN A 1 84 ? -1.013 13.047 5.380 1.00 84.81 84 GLN A O 1
ATOM 659 N N . PHE A 1 85 ? -3.152 12.417 5.587 1.00 81.69 85 PHE A N 1
ATOM 660 C CA . PHE A 1 85 ? -3.320 12.090 4.160 1.00 81.69 85 PHE A CA 1
ATOM 661 C C . PHE A 1 85 ? -2.920 13.235 3.226 1.00 81.69 85 PHE A C 1
ATOM 663 O O . PHE A 1 85 ? -2.210 13.013 2.248 1.00 81.69 85 PHE A O 1
ATOM 670 N N . ASP A 1 86 ? -3.339 14.461 3.539 1.00 83.81 86 ASP A N 1
ATOM 671 C CA . ASP A 1 86 ? -3.039 15.620 2.694 1.00 83.81 86 ASP A CA 1
ATOM 6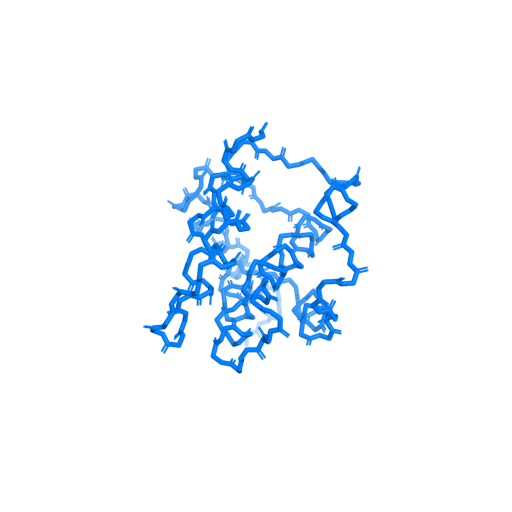72 C C . ASP A 1 86 ? -1.523 15.913 2.654 1.00 83.81 86 ASP A C 1
ATOM 674 O O . ASP A 1 86 ? -1.011 16.364 1.629 1.00 83.81 86 ASP A O 1
ATOM 678 N N . ASP A 1 87 ? -0.785 15.575 3.718 1.00 87.19 87 ASP A N 1
ATOM 679 C CA . ASP A 1 87 ? 0.676 15.700 3.767 1.00 87.19 87 ASP A CA 1
ATOM 680 C C . ASP A 1 87 ? 1.380 14.590 2.976 1.00 87.19 87 ASP A C 1
ATOM 682 O O . ASP A 1 87 ? 2.326 14.879 2.238 1.00 87.19 87 ASP A O 1
ATOM 686 N N . ILE A 1 88 ? 0.878 13.349 3.049 1.00 87.00 88 ILE A N 1
ATOM 687 C CA . ILE A 1 88 ? 1.392 12.206 2.270 1.00 87.00 88 ILE A CA 1
ATOM 688 C C . ILE A 1 88 ? 1.356 12.520 0.772 1.00 87.00 88 ILE A C 1
ATOM 690 O O . ILE A 1 88 ? 2.305 12.216 0.044 1.00 87.00 88 ILE A O 1
ATOM 694 N N . PHE A 1 89 ? 0.276 13.158 0.311 1.00 84.56 89 PHE A N 1
ATOM 695 C CA . PHE A 1 89 ? 0.083 13.465 -1.103 1.00 84.56 89 PHE A CA 1
ATOM 696 C C . PHE A 1 89 ? 0.574 14.857 -1.530 1.00 84.56 89 PHE A C 1
ATOM 698 O O . PHE A 1 89 ? 0.535 15.180 -2.716 1.00 84.56 89 PHE A O 1
ATOM 705 N N . LYS A 1 90 ? 1.098 15.677 -0.610 1.00 85.19 90 LYS A N 1
ATOM 706 C CA . LYS A 1 90 ? 1.434 17.091 -0.861 1.00 85.19 90 LYS A CA 1
ATOM 707 C C . LYS A 1 90 ? 2.390 17.320 -2.035 1.00 85.19 90 LYS A C 1
ATOM 709 O O . LYS A 1 90 ? 2.265 18.313 -2.747 1.00 85.19 90 LYS A O 1
ATOM 714 N N . ASN A 1 91 ? 3.342 16.408 -2.230 1.00 80.12 91 ASN A N 1
ATOM 715 C CA . ASN A 1 91 ? 4.394 16.524 -3.247 1.00 80.12 91 ASN A CA 1
ATOM 716 C C . ASN A 1 91 ? 4.211 15.562 -4.431 1.00 80.12 91 ASN A C 1
ATOM 718 O O . ASN A 1 91 ? 5.089 15.468 -5.288 1.00 80.12 91 ASN A O 1
ATOM 722 N N . VAL A 1 92 ? 3.086 14.849 -4.495 1.00 82.38 92 VAL A N 1
ATOM 723 C CA . VAL A 1 92 ? 2.807 13.863 -5.541 1.00 82.38 92 VAL A CA 1
ATOM 724 C C . VAL A 1 92 ? 1.523 14.220 -6.279 1.00 82.38 92 VAL A C 1
ATOM 726 O O . VAL A 1 92 ? 0.519 14.615 -5.692 1.00 82.38 92 VAL A O 1
ATOM 729 N N . LYS A 1 93 ? 1.531 14.078 -7.606 1.00 72.12 93 LYS A N 1
ATOM 730 C CA . LYS A 1 93 ? 0.312 14.257 -8.402 1.00 72.12 93 LYS A CA 1
ATOM 731 C C . LYS A 1 93 ? -0.512 12.975 -8.347 1.00 72.12 93 LYS A C 1
ATOM 733 O O . LYS A 1 93 ? -0.326 12.088 -9.179 1.00 72.12 93 LYS A O 1
ATOM 738 N N . ALA A 1 94 ? -1.423 12.892 -7.381 1.00 67.88 94 ALA A N 1
ATOM 739 C CA . ALA A 1 94 ? -2.438 11.847 -7.366 1.00 67.88 94 ALA A CA 1
ATOM 740 C C . ALA A 1 94 ? -3.384 12.030 -8.566 1.00 67.88 94 ALA A C 1
ATOM 742 O O . ALA A 1 94 ? -3.958 13.102 -8.763 1.00 67.88 94 ALA A O 1
ATOM 743 N N . THR A 1 95 ? -3.534 10.992 -9.386 1.00 72.75 95 THR A N 1
ATOM 744 C CA . THR A 1 95 ? -4.552 10.956 -10.443 1.00 72.75 95 THR A CA 1
ATOM 745 C C . THR A 1 95 ? -5.886 10.493 -9.859 1.00 72.75 95 THR A C 1
ATOM 747 O O . THR A 1 95 ? -5.924 9.847 -8.811 1.00 72.75 95 THR A O 1
ATOM 750 N N . THR A 1 96 ? -6.995 10.767 -10.548 1.00 71.81 96 THR A N 1
ATOM 751 C CA . THR A 1 96 ? -8.309 10.229 -10.159 1.00 71.81 96 THR A CA 1
ATOM 752 C C . THR A 1 96 ? -8.287 8.699 -10.085 1.00 71.81 96 THR A C 1
ATOM 754 O O . THR A 1 96 ? -8.772 8.135 -9.111 1.00 71.81 96 THR A O 1
ATOM 757 N N . SER A 1 97 ? -7.634 8.026 -11.042 1.00 75.56 97 SER A N 1
ATOM 758 C CA . SER A 1 97 ? -7.468 6.565 -11.021 1.00 75.56 97 SER A CA 1
ATOM 759 C C . SER A 1 97 ? -6.706 6.076 -9.788 1.00 75.56 97 SER A C 1
ATOM 761 O O . SER A 1 97 ? -7.064 5.045 -9.229 1.00 75.56 97 SER A O 1
ATOM 763 N N . ALA A 1 98 ? -5.695 6.823 -9.326 1.00 79.00 98 ALA A N 1
ATOM 764 C CA . ALA A 1 98 ? -4.965 6.483 -8.106 1.00 79.00 98 ALA A CA 1
ATOM 765 C C . ALA A 1 98 ? -5.847 6.618 -6.856 1.00 79.00 98 ALA A C 1
ATOM 767 O O . ALA A 1 98 ? -5.758 5.778 -5.970 1.00 79.00 98 ALA A O 1
ATOM 768 N N . LYS A 1 99 ? -6.735 7.621 -6.791 1.00 81.81 99 LYS A N 1
ATOM 769 C CA . LYS A 1 99 ? -7.705 7.742 -5.690 1.00 81.81 99 LYS A CA 1
ATOM 770 C C . LYS A 1 99 ? -8.689 6.570 -5.667 1.00 81.81 99 LYS A C 1
ATOM 772 O O . LYS A 1 99 ? -8.889 5.961 -4.623 1.00 81.81 99 LYS A O 1
ATOM 777 N N . THR A 1 100 ? -9.280 6.229 -6.814 1.00 84.88 100 THR A N 1
ATOM 778 C CA . THR A 1 100 ? -10.218 5.099 -6.914 1.00 84.88 100 THR A CA 1
ATOM 779 C C . THR A 1 100 ? -9.533 3.769 -6.602 1.00 84.88 100 THR A C 1
ATOM 781 O O . THR A 1 100 ? -10.097 2.949 -5.880 1.00 84.88 100 THR A O 1
ATOM 784 N N . GLY A 1 101 ? -8.301 3.579 -7.086 1.00 89.19 101 GLY A N 1
ATOM 785 C CA . GLY A 1 101 ? -7.465 2.438 -6.721 1.00 89.19 101 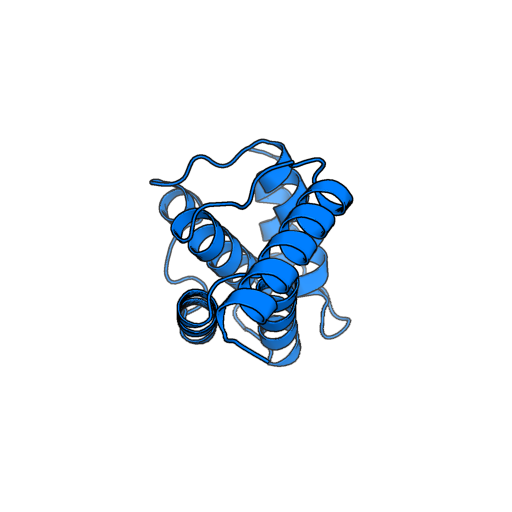GLY A CA 1
ATOM 786 C C . GLY A 1 101 ? -7.231 2.366 -5.215 1.00 89.19 101 GLY A C 1
ATOM 787 O O . GLY A 1 101 ? -7.449 1.318 -4.621 1.00 89.19 101 GLY A O 1
ATOM 788 N N . LEU A 1 102 ? -6.890 3.493 -4.583 1.00 91.00 102 LEU A N 1
ATOM 789 C CA . LEU A 1 102 ? -6.585 3.552 -3.155 1.00 91.00 102 LEU A CA 1
ATOM 790 C C . LEU A 1 102 ? -7.788 3.186 -2.276 1.00 91.00 102 LEU A C 1
ATOM 792 O O . LEU A 1 102 ? -7.608 2.563 -1.237 1.00 91.00 102 LEU A O 1
ATOM 796 N N . ILE A 1 103 ? -9.010 3.528 -2.693 1.00 92.25 103 ILE A N 1
ATOM 797 C CA . ILE A 1 103 ? -10.242 3.115 -2.002 1.00 92.25 103 ILE A CA 1
ATOM 798 C C . ILE A 1 103 ? -10.381 1.587 -2.027 1.00 92.25 103 ILE A C 1
ATOM 800 O O . ILE A 1 103 ? -10.603 0.961 -0.992 1.00 92.25 103 ILE A O 1
ATOM 804 N N . TYR A 1 104 ? -10.243 0.985 -3.210 1.00 93.75 104 TYR A N 1
ATOM 805 C CA . TYR A 1 104 ? -10.397 -0.458 -3.387 1.00 93.75 104 TYR A CA 1
ATOM 806 C C . TYR A 1 104 ? -9.272 -1.253 -2.712 1.00 93.75 104 TYR A C 1
ATOM 808 O O . TYR A 1 104 ? -9.528 -2.224 -2.000 1.00 93.75 104 TYR A O 1
ATOM 816 N N . ASP A 1 105 ? -8.030 -0.819 -2.898 1.00 95.62 105 ASP A N 1
ATOM 817 C CA . ASP A 1 105 ? -6.854 -1.450 -2.307 1.00 95.62 105 ASP A CA 1
ATOM 818 C C . ASP A 1 105 ? -6.812 -1.232 -0.794 1.00 95.62 105 ASP A C 1
ATOM 820 O O . ASP A 1 105 ? -6.438 -2.140 -0.062 1.00 95.62 105 ASP A O 1
ATOM 824 N N . GLY A 1 106 ? -7.257 -0.069 -0.312 1.00 96.06 106 GLY A N 1
ATOM 825 C CA . GLY A 1 106 ? -7.402 0.217 1.113 1.00 96.06 106 GLY A CA 1
ATOM 826 C C . GLY A 1 106 ? -8.388 -0.730 1.788 1.00 96.06 106 GLY A C 1
ATOM 827 O O . GLY A 1 106 ? -8.085 -1.261 2.850 1.00 96.06 106 GLY A O 1
ATOM 828 N N . PHE A 1 107 ? -9.518 -1.022 1.135 1.00 96.38 107 PHE A N 1
ATOM 829 C CA . PHE A 1 107 ? -10.462 -2.032 1.619 1.00 96.38 107 PHE A CA 1
ATOM 830 C C . PHE A 1 107 ? -9.813 -3.416 1.710 1.00 96.38 107 PHE A C 1
ATOM 832 O O . PHE A 1 107 ? -9.979 -4.105 2.712 1.00 96.38 107 PHE A O 1
ATOM 839 N N . LYS A 1 108 ? -9.062 -3.836 0.685 1.00 97.31 108 LYS A N 1
ATOM 840 C CA . LYS A 1 108 ? -8.374 -5.137 0.699 1.00 97.31 108 LYS A CA 1
ATOM 841 C C . LYS A 1 108 ? -7.263 -5.220 1.739 1.00 97.31 108 LYS A C 1
ATOM 843 O O . LYS A 1 108 ? -7.108 -6.271 2.344 1.00 97.31 108 LYS A O 1
ATOM 848 N N . ALA A 1 109 ? -6.508 -4.139 1.922 1.00 97.62 109 ALA A N 1
ATOM 849 C CA . ALA A 1 109 ? -5.452 -4.057 2.921 1.00 97.62 109 ALA A CA 1
ATOM 850 C C . ALA A 1 109 ? -6.027 -4.176 4.334 1.00 97.62 109 ALA A C 1
ATOM 852 O O . ALA A 1 109 ? -5.588 -5.039 5.082 1.00 97.62 109 ALA A O 1
ATOM 853 N N . ALA A 1 110 ? -7.036 -3.358 4.650 1.00 97.25 110 ALA A N 1
ATOM 854 C CA . ALA A 1 110 ? -7.679 -3.335 5.962 1.00 97.25 110 ALA A CA 1
ATOM 855 C C . ALA A 1 110 ? -8.458 -4.622 6.274 1.00 97.25 110 ALA A C 1
ATOM 857 O O . ALA A 1 110 ? -8.640 -4.964 7.424 1.00 97.25 110 ALA A O 1
ATOM 858 N N . SER A 1 111 ? -8.916 -5.356 5.250 1.00 97.12 111 SER A N 1
ATOM 859 C CA . SER A 1 111 ? -9.611 -6.641 5.429 1.00 97.12 111 SER A CA 1
ATOM 860 C C . SER A 1 111 ? -8.729 -7.872 5.230 1.00 97.12 111 SER A C 1
ATOM 862 O O . SER A 1 111 ? -9.247 -8.981 5.064 1.00 97.12 111 SER A O 1
ATOM 864 N N . ALA A 1 112 ? -7.402 -7.709 5.223 1.00 97.56 112 ALA A N 1
ATOM 865 C CA . ALA A 1 112 ? -6.468 -8.803 4.960 1.00 97.56 112 ALA A CA 1
ATOM 866 C C . ALA A 1 112 ? -6.537 -9.923 6.013 1.00 97.56 112 ALA A C 1
ATOM 868 O O . ALA A 1 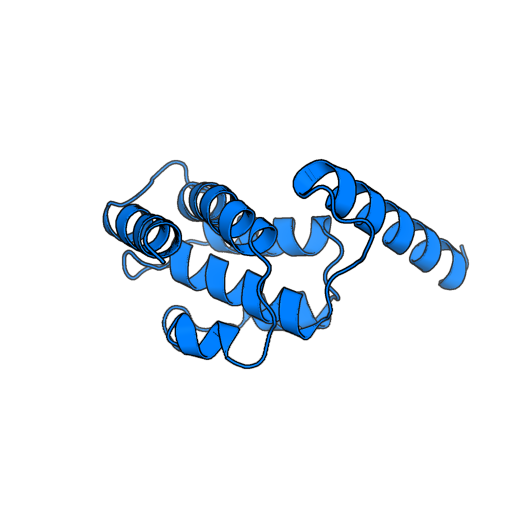112 ? -6.302 -11.086 5.684 1.00 97.56 112 ALA A O 1
ATOM 869 N N . ASP A 1 113 ? -6.910 -9.589 7.247 1.00 94.56 113 ASP A N 1
ATOM 870 C CA . ASP A 1 113 ? -7.130 -10.527 8.352 1.00 94.56 113 ASP A CA 1
ATOM 871 C C . ASP A 1 113 ? -8.577 -11.079 8.407 1.00 94.56 113 ASP A C 1
ATOM 873 O O . ASP A 1 113 ? -8.916 -11.895 9.267 1.00 94.56 113 ASP A O 1
ATOM 877 N N . ASN A 1 114 ? -9.418 -10.721 7.427 1.00 94.56 114 ASN A N 1
ATOM 878 C CA . ASN A 1 114 ? -10.856 -11.006 7.323 1.00 94.56 114 ASN A CA 1
ATOM 879 C C . ASN A 1 114 ? -11.760 -10.234 8.299 1.00 94.56 114 ASN A C 1
ATOM 881 O O . ASN A 1 114 ? -12.939 -10.580 8.443 1.00 94.56 114 ASN A O 1
ATOM 885 N N . VAL A 1 115 ? -11.257 -9.179 8.934 1.00 94.81 115 VAL A N 1
ATOM 886 C CA . VAL A 1 115 ? -12.033 -8.243 9.749 1.00 94.81 115 VAL A CA 1
ATOM 887 C C . VAL A 1 115 ? -11.931 -6.861 9.114 1.00 94.81 115 VAL A C 1
ATOM 889 O O . VAL A 1 115 ? -10.936 -6.520 8.510 1.00 94.81 115 VAL A O 1
ATOM 892 N N . LEU A 1 116 ? -13.004 -6.073 9.156 1.00 94.69 116 LEU A N 1
ATOM 893 C CA . LEU A 1 116 ? -12.957 -4.687 8.692 1.00 94.69 116 LEU A CA 1
ATOM 894 C C . LEU A 1 116 ? -13.660 -3.807 9.716 1.00 94.69 116 LEU A C 1
ATOM 896 O O . LEU A 1 116 ? -14.897 -3.825 9.831 1.00 94.69 116 LEU A O 1
ATOM 900 N N . HIS A 1 117 ? -12.869 -3.052 10.463 1.00 95.19 117 HIS A N 1
ATOM 901 C CA . HIS A 1 117 ? -13.331 -2.190 11.533 1.00 95.19 117 HIS A CA 1
ATOM 902 C C . HIS A 1 117 ? -13.974 -0.911 10.988 1.00 95.19 117 HIS A C 1
ATOM 904 O O . HIS A 1 117 ? -13.702 -0.435 9.885 1.00 95.19 117 HIS A O 1
ATOM 910 N N . ASP A 1 118 ? -14.868 -0.313 11.777 1.00 96.00 118 ASP A N 1
ATOM 911 C CA . ASP A 1 118 ? -15.618 0.867 11.330 1.00 96.00 118 ASP A CA 1
ATOM 912 C C . ASP A 1 118 ? -14.713 2.085 11.09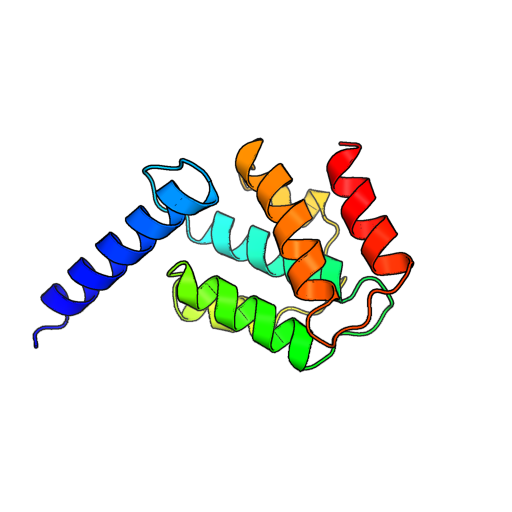5 1.00 96.00 118 ASP A C 1
ATOM 914 O O . ASP A 1 118 ? -14.964 2.874 10.190 1.00 96.00 118 ASP A O 1
ATOM 918 N N . ARG A 1 119 ? -13.604 2.201 11.836 1.00 94.25 119 ARG A N 1
ATOM 919 C CA . ARG A 1 119 ? -12.627 3.282 11.637 1.00 94.25 119 ARG A CA 1
ATOM 920 C C . ARG A 1 119 ? -11.847 3.156 10.324 1.00 94.25 119 ARG A C 1
ATOM 922 O O . ARG A 1 119 ? -11.563 4.183 9.710 1.00 94.25 119 ARG A O 1
ATOM 929 N N . GLU A 1 120 ? -11.546 1.941 9.869 1.00 94.50 120 GLU A N 1
ATOM 930 C CA . GLU A 1 120 ? -10.961 1.700 8.539 1.00 94.50 120 GLU A CA 1
ATOM 931 C C . GLU A 1 120 ? -11.957 2.053 7.437 1.00 94.50 120 GLU A C 1
ATOM 933 O O . GLU A 1 120 ? -11.602 2.753 6.488 1.00 94.50 120 GLU A O 1
ATOM 938 N N . LYS A 1 121 ? -13.232 1.660 7.589 1.00 94.12 121 LYS A N 1
ATOM 939 C CA . LYS A 1 121 ? -14.301 2.060 6.653 1.00 94.12 121 LYS A CA 1
ATOM 940 C C . LYS A 1 121 ? -14.408 3.578 6.559 1.00 94.12 121 LYS A C 1
ATOM 942 O O . LYS A 1 121 ? -14.411 4.119 5.456 1.00 94.12 121 LYS A O 1
ATOM 947 N N . ASP A 1 122 ? -14.425 4.268 7.698 1.00 92.94 122 ASP A N 1
ATOM 948 C CA . ASP A 1 122 ? -14.468 5.730 7.747 1.00 92.94 122 ASP A CA 1
ATOM 949 C C . ASP A 1 122 ? -13.245 6.364 7.068 1.00 92.94 122 ASP A C 1
ATOM 951 O O . ASP A 1 122 ? -13.375 7.377 6.375 1.00 92.94 122 ASP A O 1
ATOM 955 N N . ALA A 1 123 ? -12.050 5.792 7.248 1.00 91.44 123 ALA A N 1
ATOM 956 C CA . ALA A 1 123 ? -10.838 6.255 6.574 1.00 91.44 123 ALA A CA 1
ATOM 957 C C . ALA A 1 123 ? -10.936 6.095 5.048 1.00 91.44 123 ALA A C 1
ATOM 959 O O . ALA A 1 123 ? -10.572 7.018 4.317 1.00 91.44 123 ALA A O 1
ATOM 960 N N . ILE A 1 124 ? -11.488 4.976 4.572 1.00 92.12 124 ILE A N 1
ATOM 961 C CA . ILE A 1 124 ? -11.727 4.715 3.146 1.00 92.12 124 ILE A CA 1
ATOM 962 C C . ILE A 1 124 ? -12.764 5.692 2.578 1.00 92.12 124 ILE A C 1
ATOM 964 O O . ILE A 1 124 ? -12.534 6.294 1.529 1.00 92.12 124 ILE A O 1
ATOM 968 N N . TYR A 1 125 ? -13.889 5.903 3.264 1.00 89.00 125 TYR A N 1
ATOM 969 C CA . TYR A 1 125 ? -14.959 6.782 2.778 1.00 89.00 125 TYR A CA 1
ATOM 970 C C . TYR A 1 125 ? -14.526 8.246 2.678 1.00 89.00 125 TYR A C 1
ATOM 972 O O . TYR A 1 125 ? -14.839 8.908 1.689 1.00 89.00 125 TYR A O 1
ATOM 980 N N . LYS A 1 126 ? -13.686 8.723 3.604 1.00 86.12 126 LYS A N 1
ATOM 981 C CA . LYS A 1 126 ? -13.089 10.069 3.525 1.00 86.12 126 LYS A CA 1
ATOM 982 C C . LYS A 1 126 ? -12.261 10.306 2.257 1.00 86.12 126 LYS A C 1
ATOM 984 O O . LYS A 1 126 ? -12.057 11.462 1.888 1.00 86.12 126 LYS A O 1
ATOM 989 N N . LEU A 1 127 ? -11.764 9.252 1.603 1.00 81.31 127 LEU A N 1
ATOM 990 C CA . LEU A 1 127 ? -11.061 9.359 0.320 1.00 81.31 127 LEU A CA 1
ATOM 991 C C . LEU A 1 127 ? -12.020 9.491 -0.867 1.00 81.31 127 LEU A C 1
ATOM 993 O O . LEU A 1 127 ? -11.641 10.084 -1.874 1.00 81.31 127 LEU A O 1
ATOM 997 N N . GLY A 1 128 ? -13.232 8.939 -0.756 1.00 72.19 128 GLY A N 1
ATOM 998 C CA . GLY A 1 128 ? -14.280 9.040 -1.775 1.00 72.19 128 GLY A CA 1
ATOM 999 C C . GLY A 1 128 ? -15.012 10.383 -1.766 1.00 72.19 128 GLY A C 1
ATOM 1000 O O . GLY A 1 128 ? -15.424 10.852 -2.823 1.00 72.19 128 GLY A O 1
ATOM 1001 N N . ASP A 1 129 ? -15.110 11.025 -0.599 1.00 65.00 129 ASP A N 1
ATOM 1002 C CA . ASP A 1 129 ? -15.787 12.319 -0.421 1.00 65.00 129 ASP A CA 1
ATOM 1003 C C . ASP A 1 129 ? -14.935 13.546 -0.838 1.00 65.00 129 ASP A C 1
ATOM 1005 O O . ASP A 1 129 ? -15.403 14.683 -0.750 1.00 65.00 129 ASP A O 1
ATOM 1009 N N . LYS A 1 130 ? -13.685 13.339 -1.284 1.00 52.59 130 LYS A N 1
ATOM 1010 C CA . LYS A 1 130 ? -12.700 14.381 -1.658 1.00 52.59 130 LYS A CA 1
ATOM 1011 C C . LYS A 1 130 ? -12.292 14.343 -3.136 1.00 52.59 130 LYS A C 1
ATOM 1013 O O . LYS A 1 130 ? -12.187 15.429 -3.743 1.00 52.59 130 LYS A O 1
#